Protein AF-A0A963N0F0-F1 (afdb_monomer)

pLDDT: mean 88.32, std 7.59, range [60.84, 98.25]

Solvent-accessible surface area (backbone atoms only — not comparable to full-atom values): 4455 Å² total; per-residue (Å²): 135,86,80,72,95,66,89,61,65,68,68,50,53,68,51,48,54,59,51,40,55,76,70,45,71,82,57,84,77,87,60,88,84,54,85,82,72,83,86,78,88,78,79,82,77,76,95,80,74,81,88,53,70,70,52,57,54,50,69,70,73,102

Mean predicted aligned error: 5.86 Å

Secondary structure (DSSP, 8-state):
-PPPSS--HHHHHHHHHHHHHHTTTTS----TT-TT-----PPPPPSSSPPPHHHHHHHHH-

Radius of gyration: 16.72 Å; Cα contacts (8 Å, |Δi|>4): 7; chains: 1; bounding box: 36×38×34 Å

Foldseek 3Di:
DDDDPDDDVVVVCVPVVVVCVVVCVV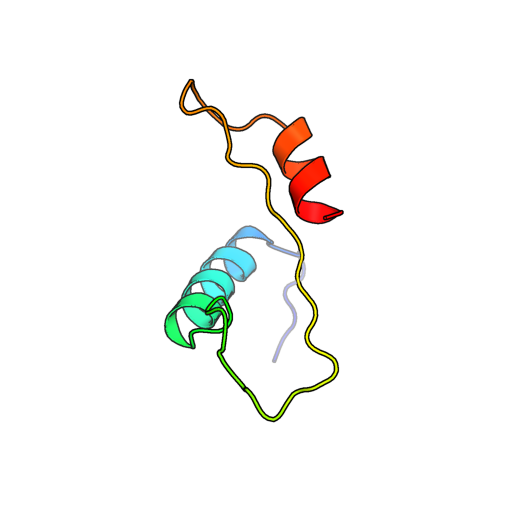PPDDDVVPPPDDDDDDDDDDPPDDDDPVSVVVVVVD

Structure (mmCIF, N/CA/C/O backbone):
data_AF-A0A963N0F0-F1
#
_entry.id   AF-A0A963N0F0-F1
#
loop_
_atom_site.group_PDB
_atom_site.id
_atom_site.type_symbol
_atom_site.label_atom_id
_atom_site.label_alt_id
_atom_site.label_comp_id
_atom_site.label_asym_id
_atom_site.label_entity_id
_atom_site.label_seq_id
_atom_site.pdbx_PDB_ins_code
_atom_site.Cartn_x
_atom_site.Cartn_y
_atom_site.Cartn_z
_atom_site.occupancy
_atom_site.B_iso_or_equiv
_atom_site.auth_seq_id
_atom_site.auth_comp_id
_atom_site.auth_asym_id
_atom_site.auth_atom_id
_atom_site.pdbx_PDB_model_num
ATOM 1 N N . MET A 1 1 ? 16.212 -23.507 -4.616 1.00 60.84 1 MET A N 1
ATOM 2 C CA . MET A 1 1 ? 15.735 -22.222 -5.161 1.00 60.84 1 MET A CA 1
ATOM 3 C C . MET A 1 1 ? 16.977 -21.430 -5.513 1.00 60.84 1 MET A C 1
ATOM 5 O O . MET A 1 1 ? 17.764 -21.168 -4.613 1.00 60.84 1 MET A O 1
ATOM 9 N N . GLU A 1 2 ? 17.231 -21.184 -6.796 1.00 80.00 2 GLU A N 1
ATOM 10 C CA . GLU A 1 2 ? 18.334 -20.307 -7.207 1.00 80.00 2 GLU A CA 1
ATOM 11 C C . GLU A 1 2 ? 17.859 -18.855 -7.169 1.00 80.00 2 GLU A C 1
ATOM 13 O O . GLU A 1 2 ? 16.746 -18.550 -7.596 1.00 80.00 2 GLU A O 1
ATOM 18 N N . LEU A 1 3 ? 18.689 -17.973 -6.613 1.00 84.25 3 LEU A N 1
ATOM 19 C CA . LEU A 1 3 ? 18.432 -16.538 -6.595 1.00 84.25 3 LEU A CA 1
ATOM 20 C C . LEU A 1 3 ? 18.824 -15.939 -7.944 1.00 84.25 3 LEU A C 1
ATOM 22 O O . LEU A 1 3 ? 19.903 -16.220 -8.469 1.00 84.25 3 LEU A O 1
ATOM 26 N N . ALA A 1 4 ? 17.953 -15.091 -8.488 1.00 87.19 4 ALA A N 1
ATOM 27 C CA . ALA A 1 4 ? 18.268 -14.325 -9.682 1.00 87.19 4 ALA A CA 1
ATOM 28 C C . ALA A 1 4 ? 19.476 -13.412 -9.426 1.00 87.19 4 ALA A C 1
ATOM 30 O O . ALA A 1 4 ? 19.663 -12.879 -8.332 1.00 87.19 4 ALA A O 1
ATOM 31 N N . LYS A 1 5 ? 20.291 -13.211 -10.463 1.00 90.19 5 LYS A N 1
ATOM 32 C CA . LYS A 1 5 ? 21.470 -12.337 -10.398 1.00 90.19 5 LYS A CA 1
ATOM 33 C C . LYS A 1 5 ? 21.101 -10.859 -10.204 1.00 90.19 5 LYS A C 1
ATOM 35 O O . LYS A 1 5 ? 21.888 -10.112 -9.628 1.00 90.19 5 LYS A O 1
ATOM 40 N N . SER A 1 6 ? 19.924 -10.461 -10.682 1.00 93.06 6 SER A N 1
ATOM 41 C CA . SER A 1 6 ? 19.381 -9.108 -10.572 1.00 93.06 6 SER A CA 1
ATOM 42 C C . SER A 1 6 ? 18.019 -9.138 -9.888 1.00 93.06 6 SER A C 1
ATOM 44 O O . SER A 1 6 ? 17.274 -10.111 -10.008 1.00 93.06 6 SER A O 1
ATOM 46 N N . PHE A 1 7 ? 17.710 -8.062 -9.169 1.00 93.44 7 PHE A N 1
ATOM 47 C CA . PHE A 1 7 ? 16.415 -7.860 -8.534 1.00 93.44 7 PHE A CA 1
ATOM 48 C C . PHE A 1 7 ? 15.441 -7.203 -9.516 1.00 93.44 7 PHE A C 1
ATOM 50 O O . PHE A 1 7 ? 15.734 -6.130 -10.034 1.00 93.44 7 PHE A O 1
ATOM 57 N N . GLU A 1 8 ? 14.282 -7.831 -9.725 1.00 93.69 8 GLU A N 1
ATOM 58 C CA . GLU A 1 8 ? 13.220 -7.356 -10.619 1.00 93.69 8 GLU A CA 1
ATOM 59 C C . GLU A 1 8 ? 11.939 -7.074 -9.804 1.00 93.69 8 GLU A C 1
ATOM 61 O O . GLU A 1 8 ? 11.145 -7.994 -9.577 1.00 93.69 8 GLU A O 1
ATOM 66 N N . PRO A 1 9 ? 11.712 -5.827 -9.342 1.00 95.81 9 PRO A N 1
ATOM 67 C CA . PRO A 1 9 ? 10.573 -5.491 -8.483 1.00 95.81 9 PRO A CA 1
ATOM 68 C C . PRO A 1 9 ? 9.223 -5.809 -9.133 1.00 95.81 9 PRO A C 1
ATOM 70 O O . PRO A 1 9 ? 8.346 -6.379 -8.491 1.00 95.81 9 PRO A O 1
ATOM 73 N N . ALA A 1 10 ? 9.080 -5.528 -10.431 1.00 96.12 10 ALA A N 1
ATOM 74 C CA . ALA A 1 10 ? 7.816 -5.685 -11.150 1.00 96.12 10 ALA A CA 1
ATOM 75 C C . ALA A 1 10 ? 7.288 -7.133 -11.133 1.00 96.12 10 ALA A C 1
ATOM 77 O O . ALA A 1 10 ? 6.082 -7.361 -11.023 1.00 96.12 10 ALA A O 1
ATOM 78 N N . ALA A 1 11 ? 8.178 -8.128 -11.204 1.00 93.94 11 ALA A N 1
ATOM 79 C CA . ALA A 1 11 ? 7.796 -9.541 -11.142 1.00 93.94 11 ALA A CA 1
ATOM 80 C C . ALA A 1 11 ? 7.291 -9.943 -9.745 1.00 93.94 11 ALA A C 1
ATOM 82 O O . ALA A 1 11 ? 6.411 -10.788 -9.612 1.00 93.94 11 ALA A O 1
ATOM 83 N N . ILE A 1 12 ? 7.834 -9.318 -8.702 1.00 95.06 12 ILE A N 1
ATOM 84 C CA . ILE A 1 12 ? 7.467 -9.573 -7.307 1.00 95.06 12 ILE A CA 1
ATOM 85 C C . ILE A 1 12 ? 6.144 -8.876 -6.985 1.00 95.06 12 ILE A C 1
ATOM 87 O O . ILE A 1 12 ? 5.229 -9.508 -6.464 1.00 95.06 12 ILE A O 1
ATOM 91 N N . GLU A 1 13 ? 6.014 -7.599 -7.343 1.00 97.25 13 GLU A N 1
ATOM 92 C CA . GLU A 1 13 ? 4.806 -6.799 -7.115 1.00 97.25 13 GLU A CA 1
ATOM 93 C C . GLU A 1 13 ? 3.587 -7.389 -7.835 1.00 97.25 13 GLU A C 1
ATOM 95 O O . GLU A 1 13 ? 2.521 -7.527 -7.233 1.00 97.25 13 GLU A O 1
ATOM 100 N N . SER A 1 14 ? 3.757 -7.819 -9.092 1.00 96.75 14 SER A N 1
ATOM 101 C CA . SER A 1 14 ? 2.684 -8.452 -9.876 1.00 96.75 14 SER A CA 1
ATOM 102 C C . SER A 1 14 ? 2.234 -9.809 -9.332 1.00 96.75 14 SER A C 1
ATOM 104 O O . SER A 1 14 ? 1.104 -10.216 -9.594 1.00 96.75 14 SER A O 1
ATOM 106 N N . HIS A 1 15 ? 3.078 -10.501 -8.565 1.00 96.12 15 HIS A N 1
ATOM 107 C CA . HIS A 1 15 ? 2.714 -11.751 -7.905 1.00 96.12 15 HIS A CA 1
ATOM 108 C C . HIS A 1 15 ? 2.028 -11.517 -6.554 1.00 96.12 15 HIS A C 1
ATOM 110 O O . HIS A 1 15 ? 0.976 -12.095 -6.289 1.00 96.12 15 HIS A O 1
ATOM 116 N N . TRP A 1 16 ? 2.612 -10.675 -5.696 1.00 97.69 16 TRP A N 1
ATOM 117 C CA . TRP A 1 16 ? 2.172 -10.559 -4.304 1.00 97.69 16 TRP A CA 1
ATOM 118 C C . TRP A 1 16 ? 0.923 -9.719 -4.113 1.00 97.69 16 TRP A C 1
ATOM 120 O O . TRP A 1 16 ? 0.120 -10.047 -3.242 1.00 97.69 16 TRP A O 1
ATOM 130 N N . TYR A 1 17 ? 0.731 -8.664 -4.907 1.00 97.56 17 TYR A N 1
ATOM 131 C CA . TYR A 1 17 ? -0.449 -7.823 -4.735 1.00 97.56 17 TYR A CA 1
ATOM 132 C C . TYR A 1 17 ? -1.756 -8.615 -4.950 1.00 97.56 17 TYR A C 1
ATOM 134 O O . TYR A 1 17 ? -2.591 -8.612 -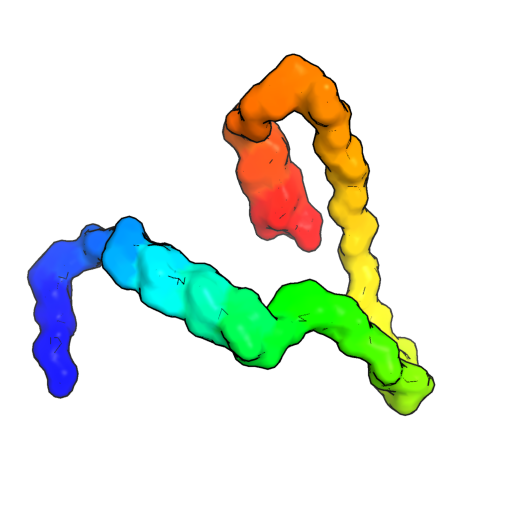4.041 1.00 97.56 17 TYR A O 1
ATOM 142 N N . PRO A 1 18 ? -1.924 -9.379 -6.055 1.00 97.81 18 PRO A N 1
ATOM 143 C CA . PRO A 1 18 ? -3.106 -10.228 -6.231 1.00 97.81 18 PRO A CA 1
ATOM 144 C C . PRO A 1 18 ? -3.217 -11.328 -5.171 1.00 97.81 18 PRO A C 1
ATOM 146 O O . PRO A 1 18 ? -4.318 -11.677 -4.749 1.00 97.81 18 PRO A O 1
ATOM 149 N N . GLU A 1 19 ? -2.088 -11.873 -4.713 1.00 98.25 19 GLU A N 1
ATOM 150 C CA . GLU A 1 19 ? -2.075 -12.892 -3.663 1.00 98.25 19 GLU A CA 1
ATOM 151 C C . GLU A 1 19 ? -2.647 -12.344 -2.347 1.00 98.25 19 GLU A C 1
ATOM 153 O O . GLU A 1 19 ? -3.527 -12.964 -1.749 1.00 98.25 19 GLU A O 1
ATOM 158 N N . TRP A 1 20 ? -2.206 -11.164 -1.908 1.00 97.62 20 TRP A N 1
ATOM 159 C CA . TRP A 1 20 ? -2.720 -10.512 -0.699 1.00 97.62 20 TRP A CA 1
ATOM 160 C C . TRP A 1 20 ? -4.190 -10.115 -0.826 1.00 97.62 20 TRP A C 1
ATOM 162 O O . TRP A 1 20 ? -4.958 -10.303 0.121 1.00 97.62 20 TRP A O 1
ATOM 172 N N . GLU A 1 21 ? -4.588 -9.613 -1.996 1.00 96.44 21 GLU A N 1
ATOM 173 C CA . GLU A 1 21 ? -5.977 -9.263 -2.285 1.00 96.44 21 GLU A CA 1
ATOM 174 C C . GLU A 1 21 ? -6.884 -10.501 -2.241 1.00 96.44 21 GLU A C 1
ATOM 176 O O . GLU A 1 21 ? -7.884 -10.507 -1.523 1.00 96.44 21 GLU A O 1
ATOM 181 N N . SER A 1 22 ? -6.497 -11.588 -2.918 1.00 96.94 22 SER A N 1
ATOM 182 C CA . SER A 1 22 ? -7.271 -12.839 -2.959 1.00 96.94 22 SER A CA 1
ATOM 183 C C . SER A 1 22 ? -7.412 -13.509 -1.590 1.00 96.94 22 SER A C 1
ATOM 185 O O . SER A 1 22 ? -8.421 -14.157 -1.311 1.00 96.94 22 SER A O 1
ATOM 187 N N . ARG A 1 23 ? -6.422 -13.323 -0.710 1.00 96.69 23 ARG A N 1
ATOM 188 C CA . ARG A 1 23 ? -6.443 -13.810 0.675 1.00 96.69 23 ARG A CA 1
ATOM 189 C C . ARG A 1 23 ? -7.180 -12.879 1.635 1.00 96.69 23 ARG A C 1
ATOM 191 O O . ARG A 1 23 ? -7.321 -13.221 2.807 1.00 96.69 23 ARG A O 1
ATOM 198 N N . GLY A 1 24 ? -7.638 -11.719 1.164 1.00 94.38 24 GLY A N 1
ATOM 199 C CA . GLY A 1 24 ? -8.375 -10.749 1.967 1.00 94.38 24 GLY A CA 1
ATOM 200 C C . GLY A 1 24 ? -7.523 -10.028 3.010 1.00 94.38 24 GLY A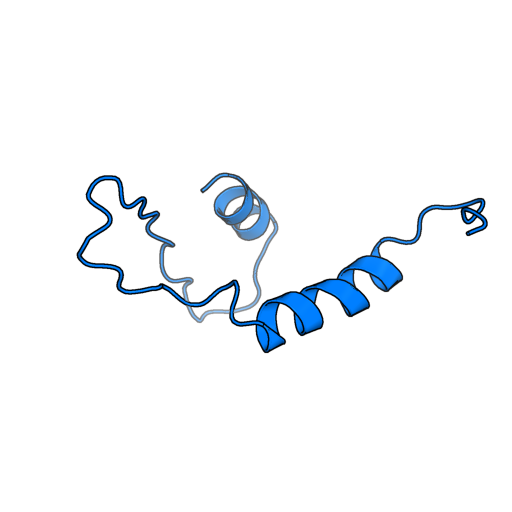 C 1
ATOM 201 O O . GLY A 1 24 ? -8.070 -9.529 3.989 1.00 94.38 24 GLY A O 1
ATOM 202 N N . TYR A 1 25 ? -6.200 -9.946 2.833 1.00 93.31 25 TYR A N 1
ATOM 203 C CA . TYR A 1 25 ? -5.313 -9.307 3.817 1.00 93.31 25 TYR A CA 1
ATOM 204 C C . TYR A 1 25 ? -5.566 -7.805 3.988 1.00 93.31 25 TYR A C 1
ATOM 206 O O . TYR A 1 25 ? -5.258 -7.252 5.039 1.00 93.31 25 TYR A O 1
ATOM 214 N N . PHE A 1 26 ? -6.162 -7.153 2.988 1.00 91.12 26 PHE A N 1
ATOM 215 C CA . PHE A 1 26 ? -6.569 -5.748 3.065 1.00 91.12 26 PHE A CA 1
ATOM 216 C C . PHE A 1 26 ? -7.942 -5.538 3.717 1.00 91.12 26 PHE A C 1
ATOM 218 O O . PHE A 1 26 ? -8.350 -4.395 3.920 1.00 91.12 26 PHE A O 1
ATOM 225 N N . ALA A 1 27 ? -8.688 -6.607 4.016 1.00 88.88 27 ALA A N 1
ATOM 226 C CA . ALA A 1 27 ? -10.009 -6.471 4.606 1.00 88.88 27 ALA A CA 1
ATOM 227 C C . ALA A 1 27 ? -9.893 -5.931 6.036 1.00 88.88 27 ALA A C 1
ATOM 229 O O . ALA A 1 27 ? -9.193 -6.495 6.878 1.00 88.88 27 ALA A O 1
ATOM 230 N N . ALA A 1 28 ? -10.630 -4.858 6.325 1.00 83.38 28 ALA A N 1
ATOM 231 C CA . ALA A 1 28 ? -10.842 -4.421 7.695 1.00 83.38 28 ALA A CA 1
ATOM 232 C C . ALA A 1 28 ? -11.646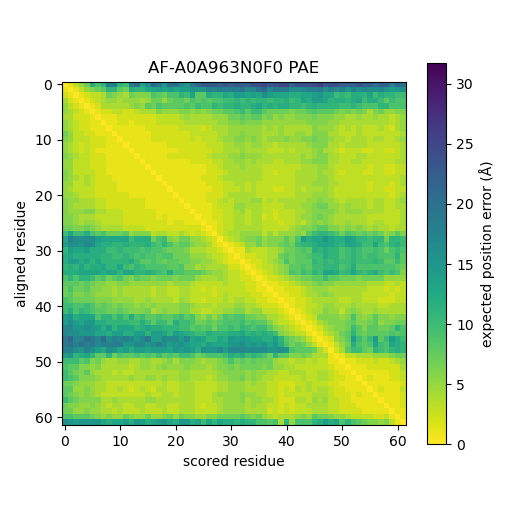 -5.511 8.420 1.00 83.38 28 ALA A C 1
ATOM 234 O O . ALA A 1 28 ? -12.852 -5.653 8.219 1.00 83.38 28 ALA A O 1
ATOM 235 N N . GLY A 1 29 ? -10.959 -6.334 9.212 1.00 76.94 29 GLY A N 1
ATOM 236 C CA . GLY A 1 29 ? -11.611 -7.303 10.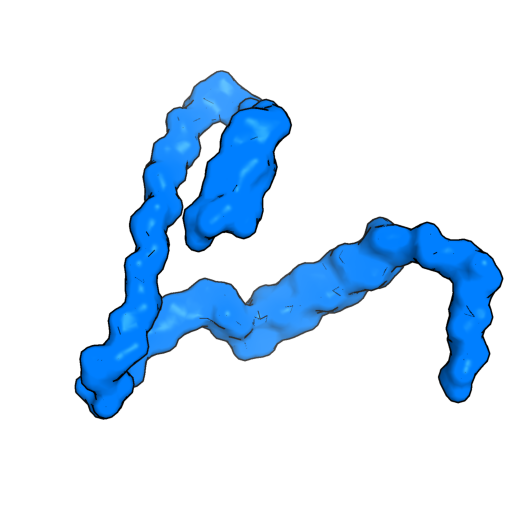082 1.00 76.94 29 GLY A CA 1
ATOM 237 C C . GLY A 1 29 ? -12.412 -6.591 11.172 1.00 76.94 29 GLY A C 1
ATOM 238 O O . GLY A 1 29 ? -11.999 -5.543 11.668 1.00 76.94 29 GLY A O 1
ATOM 239 N N . LEU A 1 30 ? -13.545 -7.171 11.565 1.00 78.19 30 LEU A N 1
ATOM 240 C CA . LEU A 1 30 ? -14.285 -6.767 12.757 1.00 78.19 30 LEU A CA 1
ATOM 241 C C . LEU A 1 30 ? -14.136 -7.875 13.799 1.00 78.19 30 LEU A C 1
ATOM 243 O O . LEU A 1 30 ? -14.969 -8.771 13.889 1.00 78.19 30 LEU A O 1
ATOM 247 N N . ASP A 1 31 ? -13.034 -7.827 14.539 1.00 85.00 31 ASP A N 1
ATOM 248 C CA . ASP A 1 31 ? -12.816 -8.683 15.701 1.00 85.00 31 ASP A CA 1
ATOM 249 C C . ASP A 1 31 ? -13.127 -7.873 16.961 1.00 85.00 31 ASP A C 1
ATOM 251 O O . ASP A 1 31 ? -12.348 -7.013 17.374 1.00 85.00 31 ASP A O 1
ATOM 255 N N . THR A 1 32 ? -14.307 -8.102 17.537 1.00 85.38 32 THR A N 1
ATOM 256 C CA . THR A 1 32 ? -14.776 -7.384 18.730 1.00 85.38 32 THR A CA 1
ATOM 257 C C . THR A 1 32 ? -14.048 -7.797 20.003 1.00 85.38 32 THR A C 1
ATOM 259 O O . THR A 1 32 ? -14.119 -7.069 20.993 1.00 85.38 32 THR A O 1
ATOM 262 N N . ASP A 1 33 ? -13.346 -8.931 19.984 1.00 91.31 33 ASP A N 1
ATOM 263 C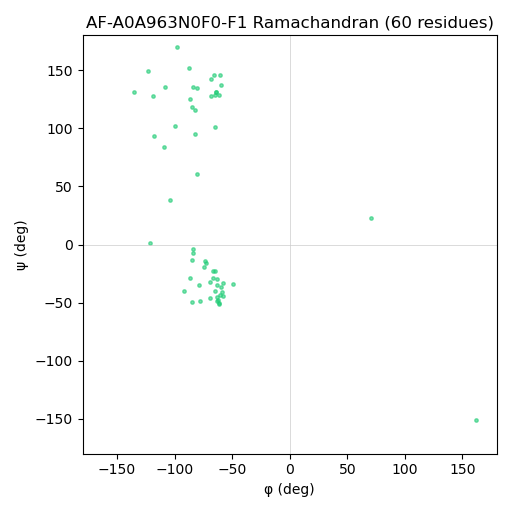 CA . ASP A 1 33 ? -12.565 -9.414 21.123 1.00 91.31 33 ASP A CA 1
ATOM 264 C C . ASP A 1 33 ? -11.161 -8.780 21.147 1.00 91.31 33 ASP A C 1
ATOM 266 O O . ASP A 1 33 ? -10.470 -8.808 22.171 1.00 91.31 33 ASP A O 1
ATOM 270 N N . LYS A 1 34 ? -10.748 -8.140 20.041 1.00 87.44 34 LYS A N 1
ATOM 271 C CA . LYS A 1 34 ? -9.476 -7.427 19.927 1.00 87.44 34 LYS A CA 1
ATOM 272 C C . LYS A 1 34 ? -9.560 -6.014 20.507 1.00 87.44 34 LYS A C 1
ATOM 274 O O . LYS A 1 34 ? -9.929 -5.050 19.839 1.00 87.44 34 LYS A O 1
ATOM 279 N N . SER A 1 35 ? -9.161 -5.887 21.769 1.00 86.50 35 SER A N 1
ATOM 280 C CA . SER A 1 35 ? -9.185 -4.622 22.515 1.00 86.50 35 SER A CA 1
ATOM 281 C C . SER A 1 35 ? -8.089 -3.621 22.118 1.00 86.50 35 SER A C 1
ATOM 283 O O . SER A 1 35 ? -8.243 -2.427 22.371 1.00 86.50 35 SER A O 1
ATOM 285 N N . ASP A 1 36 ? -7.013 -4.073 21.470 1.00 89.31 36 ASP A N 1
ATOM 286 C CA . ASP A 1 36 ? -5.881 -3.268 20.992 1.00 89.31 36 ASP A CA 1
ATOM 287 C C . ASP A 1 36 ? -5.930 -3.036 19.470 1.00 89.31 36 ASP A C 1
ATOM 289 O O . ASP A 1 36 ? -4.917 -3.061 18.766 1.00 89.31 36 ASP A O 1
ATOM 293 N N . ALA A 1 37 ? -7.136 -2.828 18.937 1.00 88.44 37 ALA A N 1
ATOM 294 C CA . ALA A 1 37 ? -7.321 -2.536 17.526 1.00 88.44 37 ALA A CA 1
ATOM 295 C C . ALA A 1 37 ? -6.580 -1.251 17.119 1.00 88.44 37 ALA A C 1
ATOM 297 O O . ALA A 1 37 ? -6.618 -0.225 17.800 1.00 88.44 37 ALA A O 1
ATOM 298 N N . PHE A 1 38 ? -5.934 -1.311 15.959 1.00 88.12 38 PHE A N 1
ATOM 299 C CA . PHE A 1 38 ? -5.236 -0.186 15.364 1.00 88.12 38 PHE A CA 1
ATOM 300 C C . PHE A 1 38 ? -6.012 0.318 14.150 1.00 88.12 38 PHE A C 1
ATOM 302 O O . PHE A 1 38 ? -6.482 -0.473 13.333 1.00 88.12 38 PHE A O 1
ATOM 309 N N . CYS A 1 39 ? -6.152 1.636 14.039 1.00 87.88 39 CYS A N 1
ATOM 310 C CA . CYS A 1 39 ? -6.855 2.286 12.945 1.00 87.88 39 CYS A CA 1
ATOM 311 C C . CYS A 1 39 ? -6.027 3.467 12.445 1.00 87.88 39 CYS A C 1
ATOM 313 O O . CYS A 1 39 ? -5.600 4.307 13.238 1.00 87.88 39 CYS A O 1
ATOM 315 N N . ILE A 1 40 ? -5.842 3.534 11.129 1.00 89.06 40 ILE A N 1
ATOM 316 C CA . ILE A 1 40 ? -5.246 4.678 10.445 1.00 89.06 40 ILE A CA 1
ATOM 317 C C . ILE A 1 40 ? -6.276 5.228 9.473 1.00 89.06 40 ILE A C 1
ATOM 319 O O . ILE A 1 40 ? -6.837 4.500 8.654 1.00 89.06 40 ILE A O 1
ATOM 323 N N . LEU A 1 41 ? -6.520 6.532 9.565 1.00 86.69 41 LEU A N 1
ATOM 324 C CA . LEU A 1 41 ? -7.412 7.220 8.651 1.00 86.69 41 LEU A CA 1
ATOM 325 C C . LEU A 1 41 ? -6.656 7.572 7.368 1.00 86.69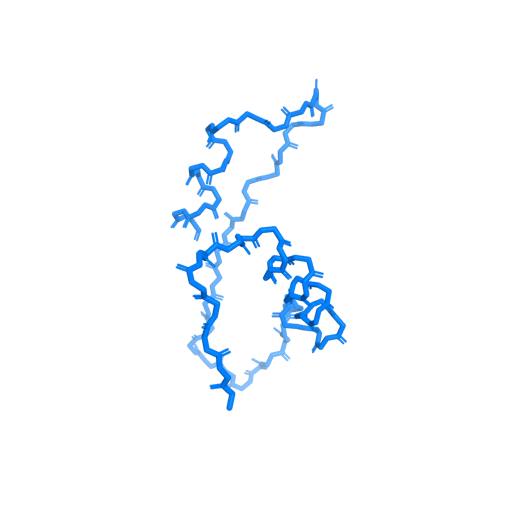 41 LEU A C 1
ATOM 327 O O . LEU A 1 41 ? -5.752 8.406 7.385 1.00 86.69 41 LEU A O 1
ATOM 331 N N . LEU A 1 42 ? -7.073 6.994 6.245 1.00 83.69 42 LEU A N 1
ATOM 332 C CA . LEU A 1 42 ? -6.613 7.429 4.931 1.00 83.69 42 LEU A CA 1
ATOM 333 C C . LEU A 1 42 ? -7.478 8.613 4.467 1.00 83.69 42 LEU A C 1
ATOM 335 O O . LEU A 1 42 ? -8.693 8.448 4.316 1.00 83.69 42 LEU A O 1
ATOM 339 N N . PRO A 1 43 ? -6.906 9.812 4.243 1.00 78.69 43 PRO A N 1
ATOM 340 C CA . PRO A 1 43 ? -7.669 10.942 3.739 1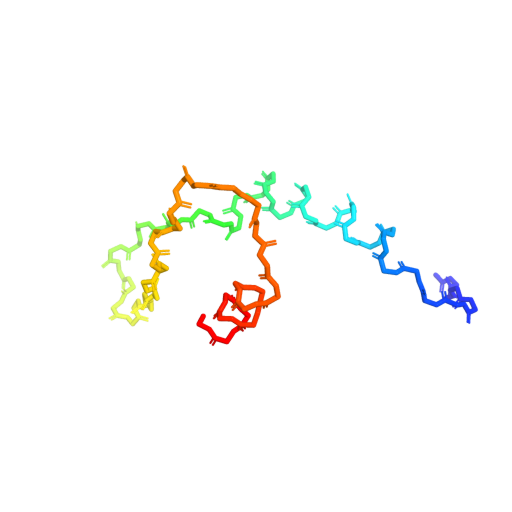.00 78.69 43 PRO A CA 1
ATOM 341 C C . PRO A 1 43 ? -8.170 10.614 2.324 1.00 78.69 43 PRO A C 1
ATOM 343 O O . PRO A 1 43 ? -7.374 10.169 1.489 1.00 78.69 43 PRO A O 1
ATOM 346 N N . PRO A 1 44 ? -9.466 10.814 2.026 1.00 79.62 44 PRO A N 1
ATOM 347 C CA . PRO A 1 44 ? -9.996 10.511 0.705 1.00 79.62 44 PRO A CA 1
ATOM 348 C C . PRO A 1 44 ? -9.289 11.384 -0.344 1.00 79.62 44 PRO A C 1
ATOM 350 O O . PRO A 1 44 ? -9.213 12.605 -0.164 1.00 79.62 44 PRO A O 1
ATOM 353 N N . PRO A 1 45 ? -8.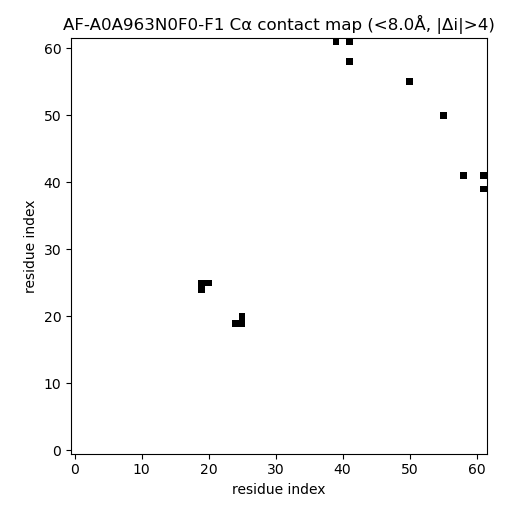757 10.799 -1.432 1.00 75.00 45 PRO A N 1
ATOM 354 C CA . PRO A 1 45 ? -8.147 11.589 -2.487 1.00 75.00 45 PRO A CA 1
ATOM 355 C C . PRO A 1 45 ? -9.222 12.402 -3.219 1.00 75.00 45 PRO A C 1
ATOM 357 O O . PRO A 1 45 ? -10.330 11.920 -3.465 1.00 75.00 45 PRO A O 1
ATOM 360 N N . ASN A 1 46 ? -8.888 13.632 -3.612 1.00 80.81 46 ASN A N 1
ATOM 361 C CA . ASN A 1 46 ? -9.744 14.408 -4.507 1.00 80.81 46 ASN A CA 1
ATOM 362 C C . ASN A 1 46 ? -9.816 13.700 -5.870 1.00 80.81 46 ASN A C 1
ATOM 364 O O . ASN A 1 46 ? -8.783 13.400 -6.469 1.00 80.81 46 ASN A O 1
ATOM 368 N N . VAL A 1 47 ? -11.026 13.460 -6.385 1.00 73.31 47 VAL A N 1
ATOM 369 C CA . VAL A 1 47 ? -11.253 12.791 -7.683 1.00 73.31 47 VAL A CA 1
ATOM 370 C C . VAL A 1 47 ? -11.067 13.793 -8.830 1.00 73.31 47 VAL A C 1
ATOM 372 O O . VAL A 1 47 ? -12.000 14.121 -9.558 1.00 73.31 47 VAL A O 1
ATOM 375 N N . THR A 1 48 ? -9.866 14.359 -8.946 1.00 76.69 48 THR A N 1
ATOM 376 C CA . THR A 1 48 ? -9.545 15.438 -9.898 1.00 76.69 48 THR A CA 1
ATOM 377 C C . THR A 1 48 ? -8.420 15.084 -10.873 1.00 76.69 48 THR A C 1
ATOM 379 O O . THR A 1 48 ? -8.073 15.905 -11.719 1.00 76.69 48 THR A O 1
ATOM 382 N N . GLY A 1 49 ? -7.859 13.873 -10.802 1.00 80.00 49 GLY A N 1
ATOM 383 C CA . GLY A 1 49 ? -6.795 13.434 -11.704 1.00 80.00 49 GLY A CA 1
ATOM 384 C C . GLY A 1 49 ? -6.012 12.231 -11.180 1.00 80.00 49 GLY A C 1
ATOM 385 O O . GLY A 1 49 ? -6.543 11.398 -10.450 1.00 80.00 49 GLY A O 1
ATOM 386 N N . THR A 1 50 ? -4.742 12.144 -11.575 1.00 84.81 50 THR A N 1
ATOM 387 C CA . THR A 1 50 ? -3.820 11.059 -11.203 1.00 84.81 50 THR A CA 1
ATOM 388 C C . THR A 1 50 ? -3.107 11.351 -9.882 1.00 84.81 50 THR A C 1
ATOM 390 O O . THR A 1 50 ? -2.843 12.504 -9.537 1.00 84.81 50 THR A O 1
ATOM 393 N N . LEU A 1 51 ? -2.723 10.297 -9.161 1.00 88.31 51 LEU A N 1
ATOM 394 C CA . LEU A 1 51 ? -1.856 10.411 -7.992 1.00 88.31 51 LEU A CA 1
ATOM 395 C C . LEU A 1 51 ? -0.462 10.931 -8.386 1.00 88.31 51 LEU A C 1
ATOM 397 O O . LEU A 1 51 ? 0.180 10.419 -9.297 1.00 88.31 51 LEU A O 1
ATOM 401 N N . HIS A 1 52 ? 0.030 11.936 -7.664 1.00 90.44 52 HIS A N 1
ATOM 402 C CA . HIS A 1 52 ? 1.428 12.382 -7.694 1.00 90.44 52 HIS A CA 1
ATOM 403 C C . HIS A 1 52 ? 2.264 11.812 -6.531 1.00 90.44 52 HIS A C 1
ATOM 405 O O . HIS A 1 52 ? 1.705 11.341 -5.541 1.00 90.44 52 HIS A O 1
ATOM 411 N N . MET A 1 53 ? 3.594 11.979 -6.581 1.00 92.38 53 MET A N 1
ATOM 412 C CA . MET A 1 53 ? 4.556 11.494 -5.567 1.00 92.38 53 MET A CA 1
ATOM 413 C C . MET A 1 53 ? 4.194 11.836 -4.112 1.00 92.38 53 MET A C 1
ATOM 415 O O . MET A 1 53 ? 4.425 11.025 -3.222 1.00 92.38 53 MET A O 1
ATOM 419 N N . GLY A 1 54 ? 3.579 12.999 -3.859 1.00 89.69 54 GLY A N 1
ATOM 420 C CA . GLY A 1 54 ? 3.081 13.355 -2.522 1.00 89.69 54 GLY A CA 1
ATOM 421 C C . GLY A 1 54 ? 2.060 12.366 -1.936 1.00 89.69 54 GLY A C 1
ATOM 422 O O . GLY A 1 54 ? 2.083 12.133 -0.733 1.00 89.69 54 GLY A O 1
ATOM 423 N N . HIS A 1 55 ? 1.220 11.729 -2.761 1.00 89.81 55 HIS A N 1
ATOM 424 C CA . HIS A 1 55 ? 0.317 10.670 -2.297 1.00 89.81 55 HIS A CA 1
ATOM 425 C C . HIS A 1 55 ? 1.102 9.422 -1.909 1.00 89.81 55 HIS A C 1
ATOM 427 O O . HIS A 1 55 ? 0.885 8.901 -0.824 1.00 89.81 55 HIS A O 1
ATOM 433 N N . GLY A 1 56 ? 2.058 9.003 -2.749 1.00 90.06 56 GLY A N 1
ATOM 434 C CA . GLY A 1 56 ? 2.913 7.849 -2.468 1.00 90.06 56 GLY A CA 1
ATOM 435 C C . GLY A 1 56 ? 3.687 8.014 -1.162 1.00 90.06 56 GLY A C 1
ATOM 436 O O . GLY A 1 56 ? 3.691 7.110 -0.337 1.00 90.06 56 GLY A O 1
ATOM 437 N N . PHE A 1 57 ? 4.262 9.194 -0.921 1.00 91.19 57 PHE A N 1
ATOM 438 C CA . PHE A 1 57 ? 4.915 9.498 0.353 1.00 91.19 57 PHE A CA 1
ATOM 439 C C . PHE A 1 57 ? 3.937 9.430 1.536 1.00 91.19 57 PHE A C 1
ATOM 441 O O . PHE A 1 57 ? 4.200 8.726 2.507 1.00 91.19 57 PHE A O 1
ATOM 448 N N . ASN A 1 58 ? 2.795 10.119 1.444 1.00 88.94 58 ASN A N 1
ATOM 449 C CA . ASN A 1 58 ? 1.829 10.193 2.539 1.00 88.94 58 ASN A CA 1
ATOM 450 C C . ASN A 1 58 ? 1.235 8.813 2.885 1.00 88.94 58 ASN A C 1
ATOM 452 O O . ASN A 1 58 ? 1.197 8.451 4.050 1.00 88.94 58 ASN A O 1
ATOM 456 N N . GLN A 1 59 ? 0.840 8.022 1.881 1.00 89.06 59 GLN A N 1
ATOM 457 C CA . GLN A 1 59 ? 0.261 6.677 2.046 1.00 89.06 59 GLN A CA 1
ATOM 458 C C . GLN A 1 59 ? 1.283 5.599 2.443 1.00 89.06 59 GLN A C 1
ATOM 460 O O . GLN A 1 59 ? 0.885 4.504 2.810 1.00 89.06 59 GLN A O 1
ATOM 465 N N . THR A 1 60 ? 2.588 5.869 2.318 1.00 90.19 60 THR A N 1
ATOM 466 C CA . THR A 1 60 ? 3.639 4.941 2.783 1.00 90.19 60 THR A CA 1
ATOM 467 C C . THR A 1 60 ? 3.978 5.163 4.259 1.00 90.19 60 THR A C 1
ATOM 469 O O . THR A 1 60 ? 4.433 4.242 4.929 1.00 90.19 60 THR A O 1
ATOM 472 N N . ILE A 1 61 ? 3.815 6.395 4.755 1.00 88.25 61 ILE A N 1
ATOM 473 C CA . ILE A 1 61 ? 4.131 6.767 6.142 1.00 88.25 61 ILE A CA 1
ATOM 474 C C . ILE A 1 61 ? 2.923 6.622 7.064 1.00 88.25 61 ILE A C 1
ATOM 476 O O . ILE A 1 61 ? 3.097 6.222 8.215 1.00 88.25 61 ILE A O 1
ATOM 480 N N . MET A 1 62 ? 1.741 7.010 6.581 1.00 70.69 62 MET A N 1
ATOM 481 C CA . MET A 1 62 ? 0.477 6.761 7.269 1.00 70.69 62 MET A CA 1
ATOM 482 C C . MET A 1 62 ? 0.100 5.308 7.059 1.00 70.69 62 MET A C 1
ATOM 484 O O . MET A 1 62 ? 0.060 4.594 8.071 1.00 70.69 62 MET A O 1
#

Sequence (62 aa):
MELAKSFEPAAIESHWYPEWESRGYFAAGLDTDKSDAFCILLPPPNVTGTLHMGHGFNQTIM